Protein AF-X0SXS9-F1 (afdb_monomer)

InterPro domains:
  IPR011054 Rudiment single hybrid motif [SSF51246] (34-107)
  IPR037123 Phosphoribosylglycinamide synthetase, C-domain superfamily [G3DSA:3.90.600.10] (21-109)

Foldseek 3Di:
DDPDDPDDDDDDLKDKDKKWKFAPPPPDFFDPVRLPKWWKPQDDPVQVVQKAADQWDDDPNTIIGVGGRGRGIMGMAIGNDPLRRLVVSVVSVVSMDTPRIDIDDCCNPCVVVVVVVCVVVVVD

Radius of gyration: 18.32 Å; Cα contacts (8 Å, |Δi|>4): 192; chains: 1; bounding box: 49×53×43 Å

Solvent-accessible surface area (backbone atoms only — not comparable to full-atom values): 7312 Å² total; per-residue (Å²): 136,87,90,82,73,88,77,85,73,84,76,71,89,55,27,75,41,73,44,62,37,30,27,66,57,48,95,43,81,53,47,86,88,59,32,60,70,45,61,50,42,67,84,45,85,86,54,44,88,34,47,46,77,62,28,54,47,76,57,96,94,39,40,28,38,61,38,67,47,29,55,34,30,37,32,39,24,70,17,87,38,63,68,50,4,50,53,49,26,53,53,57,56,68,56,42,49,52,81,72,66,40,64,88,77,66,72,68,65,68,39,67,64,50,51,52,50,42,43,75,70,62,80,101

Organism: NCBI:txid412755

Sequence (124 aa):
LAFDSIKRINASPDWLTATRVTIPPYPLAMNDKLSKPTKIYGINEHNLKHIWLRDIYSEDGNYYSAGCDGFLMTVSARGLTARKAIKRTQRTIGNLKIDNLQYRRDVIDGFEDRYEKIKKWGWF

pLDDT: mean 91.21, std 9.15, range [43.19, 98.31]

Mean predicted aligned error: 5.62 Å

Structure (mmCIF, N/CA/C/O backbone):
data_AF-X0SXS9-F1
#
_entry.id   AF-X0SXS9-F1
#
loop_
_atom_site.group_PDB
_atom_site.id
_atom_site.type_symbol
_atom_site.label_atom_id
_atom_site.label_alt_id
_atom_site.label_comp_id
_atom_site.label_asym_id
_atom_site.label_entity_id
_atom_site.label_seq_id
_atom_site.pdbx_PDB_ins_code
_atom_site.Cartn_x
_atom_site.Cartn_y
_atom_site.Cartn_z
_atom_site.occupancy
_atom_site.B_iso_or_equiv
_atom_site.auth_seq_id
_atom_site.auth_comp_id
_atom_site.auth_asym_id
_atom_site.auth_atom_id
_atom_site.pdbx_PDB_model_num
ATOM 1 N N . LEU A 1 1 ? 3.940 -45.915 -5.625 1.00 43.19 1 LEU A N 1
ATOM 2 C CA . LEU A 1 1 ? 3.001 -44.971 -6.278 1.00 43.19 1 LEU A CA 1
ATOM 3 C C . LEU A 1 1 ? 3.601 -43.571 -6.188 1.00 43.19 1 LEU A C 1
ATOM 5 O O . LEU A 1 1 ? 4.224 -43.262 -5.184 1.00 43.19 1 LEU A O 1
ATOM 9 N N . ALA A 1 2 ? 3.543 -42.841 -7.298 1.00 48.72 2 ALA A N 1
ATOM 10 C CA . ALA A 1 2 ? 4.494 -41.826 -7.749 1.00 48.72 2 ALA A CA 1
ATOM 11 C C . ALA A 1 2 ? 4.511 -40.489 -6.974 1.00 48.72 2 ALA A C 1
ATOM 13 O O . ALA A 1 2 ? 3.465 -39.887 -6.760 1.00 48.72 2 ALA A O 1
ATOM 14 N N . PHE A 1 3 ? 5.716 -39.976 -6.695 1.00 57.19 3 PHE A N 1
ATOM 15 C CA . PHE A 1 3 ? 5.995 -38.562 -6.383 1.00 57.19 3 PHE A CA 1
ATOM 16 C C . PHE A 1 3 ? 6.883 -37.925 -7.467 1.00 57.19 3 PHE A C 1
ATOM 18 O O . PHE A 1 3 ? 7.766 -37.130 -7.167 1.00 57.19 3 PHE A O 1
ATOM 25 N N . ASP A 1 4 ? 6.672 -38.288 -8.734 1.00 62.50 4 ASP A N 1
ATOM 26 C CA . ASP A 1 4 ? 7.506 -37.815 -9.844 1.00 62.50 4 ASP A CA 1
ATOM 27 C C . ASP A 1 4 ? 6.677 -37.085 -10.903 1.00 62.50 4 ASP A C 1
ATOM 29 O O . ASP A 1 4 ? 6.440 -37.564 -12.009 1.00 62.50 4 ASP A O 1
ATOM 33 N N . SER A 1 5 ? 6.179 -35.903 -10.544 1.00 66.44 5 SER A N 1
ATOM 34 C CA . SER A 1 5 ? 5.738 -34.952 -11.563 1.00 66.44 5 SER A CA 1
ATOM 35 C C . SER A 1 5 ? 6.373 -33.598 -11.293 1.00 66.44 5 SER A C 1
ATOM 37 O O . SER A 1 5 ? 5.866 -32.775 -10.531 1.00 66.44 5 SER A O 1
ATOM 39 N N . ILE A 1 6 ? 7.525 -33.365 -11.922 1.00 75.44 6 ILE A N 1
ATOM 40 C CA . ILE A 1 6 ? 8.087 -32.021 -12.044 1.00 75.44 6 ILE A CA 1
ATOM 41 C C . ILE A 1 6 ? 7.129 -31.221 -12.927 1.00 75.44 6 ILE A C 1
ATOM 43 O O . ILE A 1 6 ? 7.160 -31.290 -14.157 1.00 75.44 6 ILE A O 1
ATOM 47 N N . LYS A 1 7 ? 6.239 -30.457 -12.292 1.00 79.56 7 LYS A N 1
ATOM 48 C CA . LYS A 1 7 ? 5.334 -29.548 -12.990 1.00 79.56 7 LYS A CA 1
ATOM 49 C C . LYS A 1 7 ? 6.096 -28.271 -13.326 1.00 79.56 7 LYS A C 1
ATOM 51 O O . LYS A 1 7 ? 6.339 -27.434 -12.461 1.00 79.56 7 LYS A O 1
ATOM 56 N N . ARG A 1 8 ? 6.485 -28.116 -14.593 1.00 78.50 8 ARG A N 1
ATOM 57 C CA . ARG A 1 8 ? 7.048 -26.854 -15.088 1.00 78.50 8 ARG A CA 1
ATOM 58 C C . ARG A 1 8 ? 5.937 -25.809 -15.134 1.00 78.50 8 ARG A C 1
ATOM 60 O O . ARG A 1 8 ? 4.924 -26.001 -15.803 1.00 78.50 8 ARG A O 1
ATOM 67 N N . ILE A 1 9 ? 6.124 -24.719 -14.402 1.00 82.12 9 ILE A N 1
ATOM 68 C CA . ILE A 1 9 ? 5.233 -23.561 -14.427 1.00 82.12 9 ILE A CA 1
ATOM 69 C C . ILE A 1 9 ? 5.912 -22.505 -15.293 1.00 82.12 9 ILE A C 1
ATOM 71 O O . ILE A 1 9 ? 7.043 -22.111 -15.014 1.00 82.12 9 ILE A O 1
ATOM 75 N N . ASN A 1 10 ? 5.228 -22.045 -16.339 1.00 81.44 10 ASN A N 1
ATOM 76 C CA . ASN A 1 10 ? 5.698 -20.904 -17.116 1.00 81.44 10 ASN A CA 1
ATOM 77 C C . ASN A 1 10 ? 5.470 -19.637 -16.291 1.00 81.44 10 ASN A C 1
ATOM 79 O O . ASN A 1 10 ? 4.329 -19.217 -16.089 1.00 81.44 10 ASN A O 1
ATOM 83 N N . ALA A 1 11 ? 6.553 -19.048 -15.788 1.00 79.62 11 ALA A N 1
ATOM 84 C CA . ALA A 1 11 ? 6.488 -17.744 -15.150 1.00 79.62 11 ALA A CA 1
ATOM 85 C C . ALA A 1 11 ? 6.114 -16.680 -16.193 1.00 79.62 11 ALA A C 1
ATOM 87 O O . ALA A 1 11 ? 6.574 -16.719 -17.335 1.00 79.62 11 ALA A O 1
ATOM 88 N N 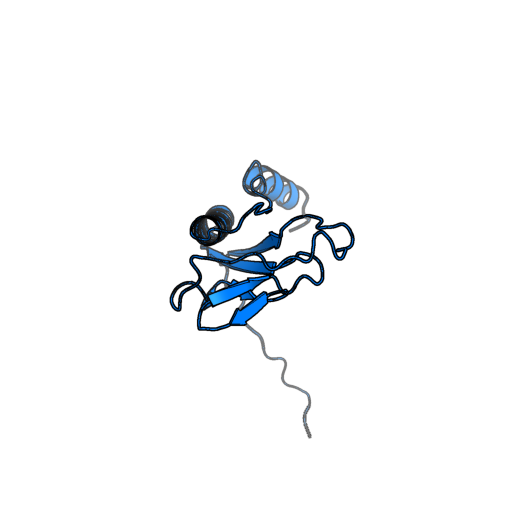. SER A 1 12 ? 5.269 -15.727 -15.801 1.00 85.44 12 SER A N 1
ATOM 89 C CA . SER A 1 12 ? 4.996 -14.564 -16.645 1.00 85.44 12 SER A CA 1
ATOM 90 C C . SER A 1 12 ? 6.246 -13.677 -16.715 1.00 85.44 12 SER A C 1
ATOM 92 O O . SER A 1 12 ? 6.892 -13.494 -15.683 1.00 85.44 12 SER A O 1
ATOM 94 N N . PRO A 1 13 ? 6.563 -13.067 -17.874 1.00 84.88 13 PRO A N 1
ATOM 95 C CA . PRO A 1 13 ? 7.570 -12.006 -17.948 1.00 84.88 13 PRO A CA 1
ATOM 96 C C . PRO A 1 13 ? 7.106 -10.706 -17.263 1.00 84.88 13 PRO A C 1
ATOM 98 O O . PRO A 1 13 ? 7.866 -9.742 -17.173 1.00 84.88 13 PRO A O 1
ATOM 101 N N . ASP A 1 14 ? 5.848 -10.650 -16.815 1.00 93.62 14 ASP A N 1
ATOM 102 C CA . ASP A 1 14 ? 5.307 -9.506 -16.098 1.00 93.62 14 ASP A CA 1
ATOM 103 C C . ASP A 1 14 ? 5.994 -9.291 -14.750 1.00 93.62 14 ASP A C 1
ATOM 105 O O . ASP A 1 14 ? 6.351 -10.214 -14.021 1.00 93.62 14 ASP A O 1
ATOM 109 N N . TRP A 1 15 ? 6.043 -8.028 -14.356 1.00 92.75 15 TRP A N 1
ATOM 110 C CA . TRP A 1 15 ? 6.510 -7.609 -13.052 1.00 92.75 15 TRP A CA 1
ATOM 111 C C . TRP A 1 15 ? 5.386 -7.666 -12.028 1.00 92.75 15 TRP A C 1
ATOM 113 O O . TRP A 1 15 ? 4.269 -7.202 -12.273 1.00 92.75 15 TRP A O 1
ATOM 123 N N . LEU A 1 16 ? 5.713 -8.169 -10.844 1.00 93.94 16 LEU A N 1
ATOM 124 C CA . LEU A 1 16 ? 4.859 -8.153 -9.665 1.00 93.94 16 LEU A CA 1
ATOM 125 C C . LEU A 1 16 ? 5.527 -7.306 -8.587 1.00 93.94 16 LEU A C 1
ATOM 127 O O . LEU A 1 16 ? 6.739 -7.359 -8.395 1.00 93.94 16 LEU A O 1
ATOM 131 N N . THR A 1 17 ? 4.733 -6.514 -7.880 1.00 94.62 17 THR A N 1
ATOM 132 C CA . THR A 1 17 ? 5.204 -5.754 -6.725 1.00 94.62 17 THR A CA 1
ATOM 133 C C . THR A 1 17 ? 4.183 -5.824 -5.607 1.00 94.62 17 THR A C 1
ATOM 135 O O . THR A 1 17 ? 2.980 -5.935 -5.855 1.00 94.62 17 THR A O 1
ATOM 138 N N . ALA A 1 18 ? 4.677 -5.737 -4.380 1.00 96.25 18 ALA A N 1
ATOM 139 C CA . ALA A 1 18 ? 3.894 -5.734 -3.164 1.00 96.25 18 ALA A CA 1
ATOM 140 C C . ALA A 1 18 ? 4.430 -4.631 -2.247 1.00 96.25 18 ALA A C 1
ATOM 142 O O . ALA A 1 18 ? 5.638 -4.493 -2.061 1.00 96.25 18 ALA A O 1
ATOM 143 N N . THR A 1 19 ? 3.541 -3.814 -1.695 1.00 96.88 19 THR A N 1
ATOM 144 C CA . THR A 1 19 ? 3.889 -2.731 -0.772 1.00 96.88 19 THR A CA 1
ATOM 145 C C . THR A 1 19 ? 3.085 -2.895 0.502 1.00 96.88 19 THR A C 1
ATOM 147 O O . THR A 1 19 ? 1.864 -3.045 0.459 1.00 96.88 19 THR A O 1
ATOM 150 N N . ARG A 1 20 ? 3.781 -2.877 1.639 1.00 97.31 20 ARG A N 1
ATOM 151 C CA . ARG A 1 20 ? 3.135 -2.879 2.951 1.00 97.31 20 ARG A CA 1
ATOM 152 C C . ARG A 1 20 ? 2.550 -1.504 3.232 1.00 97.31 20 ARG A C 1
ATOM 154 O O . ARG A 1 20 ? 3.199 -0.489 2.977 1.00 97.31 20 ARG A O 1
ATOM 161 N N . VAL A 1 21 ? 1.341 -1.520 3.764 1.00 98.06 21 VAL A N 1
ATOM 162 C CA . VAL A 1 21 ? 0.603 -0.366 4.259 1.00 98.06 21 VAL A CA 1
ATOM 163 C C . VAL A 1 21 ? 0.523 -0.515 5.768 1.00 98.06 21 VAL A C 1
ATOM 165 O O . VAL A 1 21 ? 0.046 -1.539 6.265 1.00 98.06 21 VAL A O 1
ATOM 168 N N . THR A 1 22 ? 1.030 0.486 6.480 1.00 97.44 22 THR A N 1
ATOM 169 C CA . THR A 1 22 ? 1.142 0.468 7.937 1.00 97.44 22 THR A CA 1
ATOM 170 C C . THR A 1 22 ? 0.589 1.746 8.560 1.00 97.44 22 THR A C 1
ATOM 172 O O . THR A 1 22 ? 0.330 2.726 7.860 1.00 97.44 22 THR A O 1
ATOM 175 N N . ILE A 1 23 ? 0.400 1.728 9.874 1.00 95.81 23 ILE A N 1
ATOM 176 C CA . ILE A 1 23 ? 0.113 2.895 10.714 1.00 95.81 23 ILE A CA 1
ATOM 177 C C . ILE A 1 23 ? 1.088 2.909 11.902 1.00 95.81 23 ILE A C 1
ATOM 179 O O . ILE A 1 23 ? 1.624 1.854 12.261 1.00 95.81 23 ILE A O 1
ATOM 183 N N . PRO A 1 24 ? 1.344 4.075 12.526 1.00 93.69 24 PRO A N 1
ATOM 184 C CA . PRO A 1 24 ? 2.129 4.147 13.749 1.00 93.69 24 PRO A CA 1
ATOM 185 C C . PRO A 1 24 ? 1.612 3.177 14.827 1.00 93.69 24 PRO A C 1
ATOM 187 O O . PRO A 1 24 ? 0.404 2.972 14.926 1.00 93.69 24 PRO A O 1
ATOM 190 N N . PRO A 1 25 ? 2.503 2.609 15.656 1.00 92.94 25 PRO A N 1
ATOM 191 C CA . PRO A 1 25 ? 3.925 2.922 15.769 1.00 92.94 25 PRO A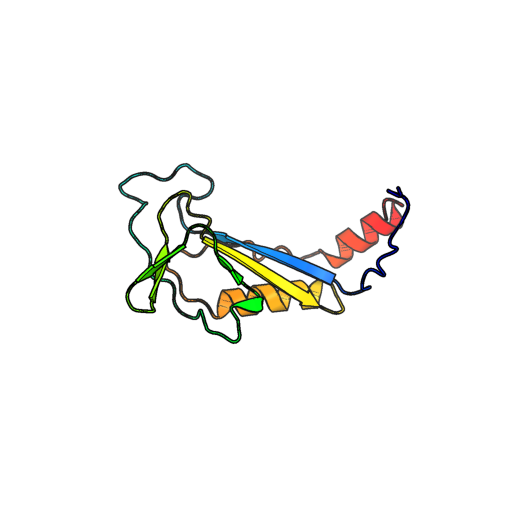 CA 1
ATOM 192 C C . PRO A 1 25 ? 4.834 2.031 14.906 1.00 92.94 25 PRO A C 1
ATOM 194 O O . PRO A 1 25 ? 6.038 2.014 15.157 1.00 92.94 25 PRO A O 1
ATOM 197 N N . TYR A 1 26 ? 4.305 1.307 13.908 1.00 93.38 26 TYR A N 1
ATOM 198 C CA . TYR A 1 26 ? 5.102 0.398 13.076 1.00 93.38 26 TYR A CA 1
ATOM 199 C C . TYR A 1 26 ? 6.414 1.064 12.596 1.00 93.38 26 TYR A C 1
ATOM 201 O O . TYR A 1 26 ? 6.382 2.199 12.107 1.00 93.38 26 TYR A O 1
ATOM 209 N N . PRO A 1 27 ? 7.577 0.386 12.702 1.00 92.75 27 PRO A N 1
ATOM 210 C CA . PRO A 1 27 ? 7.774 -1.022 13.076 1.00 92.75 27 PRO A CA 1
ATOM 211 C C . PRO A 1 27 ? 7.958 -1.275 14.585 1.00 92.75 27 PRO A C 1
ATOM 213 O O . PRO A 1 27 ? 8.415 -2.351 14.965 1.00 92.75 27 PRO A O 1
ATOM 216 N N . LEU A 1 28 ? 7.670 -0.297 15.445 1.00 92.56 28 LEU A N 1
ATOM 217 C CA . LEU A 1 28 ? 7.761 -0.461 16.897 1.00 92.56 28 LEU A CA 1
ATOM 218 C C . LEU A 1 28 ? 6.543 -1.217 17.446 1.00 92.56 28 LEU A C 1
ATOM 220 O O . LEU A 1 28 ? 5.500 -1.301 16.798 1.00 92.56 28 LEU A O 1
ATOM 224 N N . ALA A 1 29 ? 6.680 -1.749 18.662 1.00 88.81 29 ALA A N 1
ATOM 225 C CA . ALA A 1 29 ? 5.612 -2.481 19.334 1.00 88.81 29 ALA A CA 1
ATOM 226 C C . ALA A 1 29 ? 4.381 -1.595 19.591 1.00 88.81 29 ALA A C 1
ATOM 228 O O . ALA A 1 29 ? 4.503 -0.444 20.024 1.00 88.81 29 ALA A O 1
ATOM 229 N N . MET A 1 30 ? 3.196 -2.160 19.353 1.00 89.75 30 MET A N 1
ATOM 230 C CA . MET A 1 30 ? 1.927 -1.528 19.694 1.00 89.75 30 MET A CA 1
ATOM 231 C C . MET A 1 30 ? 1.759 -1.446 21.220 1.00 89.75 30 MET A C 1
ATOM 233 O O . MET A 1 30 ? 2.254 -2.294 21.959 1.00 89.75 30 MET A O 1
ATOM 237 N N . ASN A 1 31 ? 1.055 -0.421 21.695 1.00 88.06 31 ASN A N 1
ATOM 238 C CA . ASN A 1 31 ? 0.640 -0.296 23.092 1.00 88.06 31 ASN A CA 1
ATOM 239 C C . ASN A 1 31 ? -0.831 0.126 23.169 1.00 88.06 31 ASN A C 1
ATOM 241 O O . ASN A 1 31 ? -1.377 0.618 22.183 1.00 88.06 31 ASN A O 1
ATOM 245 N N . ASP A 1 32 ? -1.438 0.017 24.350 1.00 85.62 32 ASP A N 1
ATOM 246 C CA . ASP A 1 32 ? -2.868 0.286 24.570 1.00 85.62 32 ASP A CA 1
ATOM 247 C C . ASP A 1 32 ? -3.323 1.697 24.161 1.00 85.62 32 ASP A C 1
ATOM 249 O O . ASP A 1 32 ? -4.487 1.924 23.837 1.00 85.62 32 ASP A O 1
ATOM 253 N N . LYS A 1 33 ? -2.415 2.684 24.163 1.00 83.25 33 LYS A N 1
ATOM 254 C CA . LYS A 1 33 ? -2.745 4.053 23.736 1.00 83.25 33 LYS A CA 1
ATOM 255 C C . LYS 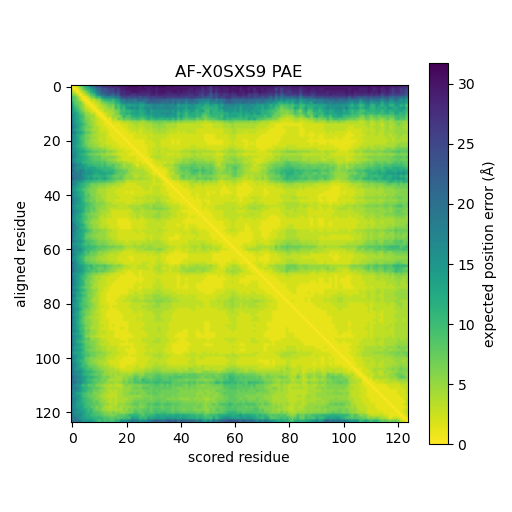A 1 33 ? -2.829 4.175 22.215 1.00 83.25 33 LYS A C 1
ATOM 257 O O . LYS A 1 33 ? -3.548 5.048 21.727 1.00 83.25 33 LYS A O 1
ATOM 262 N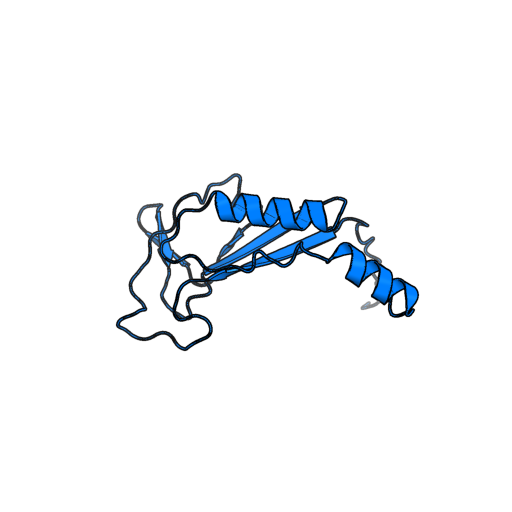 N . LEU A 1 34 ? -2.076 3.344 21.496 1.00 82.12 34 LEU A N 1
ATOM 263 C CA . LEU A 1 34 ? -1.914 3.371 20.042 1.00 82.12 34 LEU A CA 1
ATOM 264 C C . LEU A 1 34 ? -2.716 2.278 19.325 1.00 82.12 34 LEU A C 1
ATOM 266 O O . LEU A 1 34 ? -3.000 2.435 18.144 1.00 82.12 34 LEU A O 1
ATOM 270 N N . SER A 1 35 ? -3.159 1.233 20.028 1.00 85.75 35 SER A N 1
ATOM 271 C CA . SER A 1 35 ? -3.995 0.143 19.497 1.00 85.75 35 SER A CA 1
ATOM 272 C C . SER A 1 35 ? -5.459 0.538 19.254 1.00 85.75 35 SER A C 1
ATOM 274 O O . SER A 1 35 ? -6.322 -0.323 19.083 1.00 85.75 35 SER A O 1
ATOM 276 N N . LYS A 1 36 ? -5.771 1.840 19.227 1.00 90.1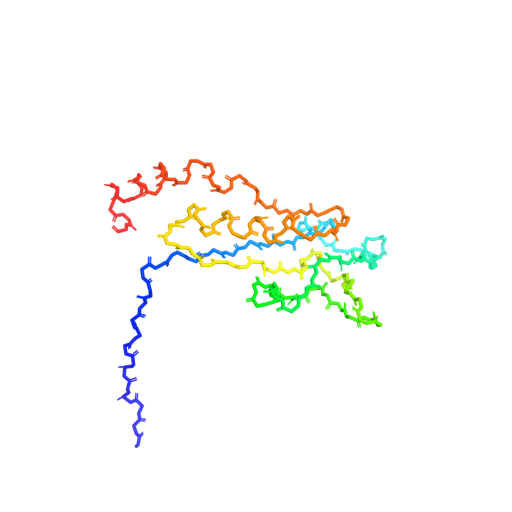9 36 LYS A N 1
ATOM 277 C CA . LYS A 1 36 ? -7.132 2.323 18.979 1.00 90.19 36 LYS A CA 1
ATOM 278 C C . LYS A 1 36 ? -7.566 1.973 17.550 1.00 90.19 36 LYS A C 1
ATOM 280 O O . LYS A 1 36 ? -6.825 2.283 16.612 1.00 90.19 36 LYS A O 1
ATOM 285 N N . PRO A 1 37 ? -8.771 1.405 17.360 1.00 93.94 37 PRO A N 1
ATOM 286 C CA . PRO A 1 37 ? -9.282 1.097 16.033 1.00 93.94 37 PRO A CA 1
ATOM 287 C C . PRO A 1 37 ? -9.283 2.326 15.120 1.00 93.94 37 PRO A C 1
ATOM 289 O O . PRO A 1 37 ? -9.924 3.338 15.399 1.00 93.94 37 PRO A O 1
ATOM 292 N N . THR A 1 38 ? -8.561 2.225 14.010 1.00 95.12 38 THR A N 1
ATOM 293 C CA . THR A 1 38 ? -8.522 3.224 12.944 1.00 95.12 38 THR A CA 1
ATOM 294 C C . THR A 1 38 ? -9.391 2.736 11.801 1.00 95.12 38 THR A C 1
ATOM 296 O O . THR A 1 38 ? -9.176 1.640 11.279 1.00 95.12 38 THR A O 1
ATOM 299 N N . LYS A 1 39 ? -10.379 3.539 11.404 1.00 97.50 39 LYS A N 1
ATOM 300 C CA . LYS A 1 39 ? -11.288 3.194 10.309 1.00 97.50 39 LYS A CA 1
ATOM 301 C C . LYS A 1 39 ? -10.568 3.265 8.963 1.00 97.50 39 LYS A C 1
ATOM 303 O O . LYS A 1 39 ? -9.802 4.190 8.701 1.00 97.50 39 LYS A O 1
ATOM 308 N N . ILE A 1 40 ? -10.841 2.290 8.102 1.00 97.88 40 ILE A N 1
ATOM 309 C CA . ILE A 1 40 ? -10.221 2.143 6.787 1.00 97.88 40 ILE A CA 1
ATOM 310 C C . ILE A 1 40 ? -11.293 2.342 5.720 1.00 97.88 40 ILE A C 1
ATOM 312 O O . ILE A 1 40 ? -12.218 1.541 5.588 1.00 97.88 40 ILE A O 1
ATOM 316 N N . TYR A 1 41 ? -11.156 3.403 4.928 1.00 97.94 41 TYR A N 1
ATOM 317 C CA . TYR A 1 41 ? -12.066 3.693 3.821 1.00 97.94 41 TYR A CA 1
ATOM 318 C C . TYR A 1 41 ? -11.452 3.324 2.472 1.00 97.94 41 TYR A C 1
ATOM 320 O O . TYR A 1 41 ? -10.235 3.355 2.291 1.00 97.94 41 TYR A O 1
ATOM 328 N N . GLY A 1 42 ? -12.317 3.063 1.489 1.00 96.06 42 GLY A N 1
ATOM 329 C CA . GLY A 1 42 ? -11.927 2.873 0.089 1.00 96.06 42 GLY A CA 1
ATOM 330 C C . GLY A 1 42 ? -11.702 1.418 -0.323 1.00 96.06 42 GLY A C 1
ATOM 331 O O . GLY A 1 42 ? -11.500 1.167 -1.509 1.00 96.06 42 GLY A O 1
ATOM 332 N N . ILE A 1 43 ? -11.784 0.457 0.602 1.00 95.94 43 ILE A N 1
ATOM 333 C CA . ILE A 1 43 ? -11.841 -0.971 0.256 1.00 95.94 43 ILE A CA 1
ATOM 334 C C . ILE A 1 43 ? -13.190 -1.263 -0.411 1.00 95.94 43 ILE A C 1
ATOM 336 O O . ILE A 1 43 ? -14.238 -0.877 0.100 1.00 95.94 43 ILE A O 1
ATOM 340 N N . ASN A 1 44 ? -13.159 -1.929 -1.563 1.00 94.19 44 ASN A N 1
ATOM 341 C CA . ASN A 1 44 ? -14.337 -2.371 -2.304 1.00 94.19 44 ASN A CA 1
ATOM 342 C C . ASN A 1 44 ? -14.031 -3.655 -3.087 1.00 94.19 44 ASN A C 1
ATOM 344 O O . ASN A 1 44 ? -12.876 -4.047 -3.248 1.00 94.19 44 ASN A O 1
ATOM 348 N N . GLU A 1 45 ? -15.063 -4.300 -3.622 1.00 92.50 45 GLU A N 1
ATOM 349 C CA . GLU A 1 45 ? -14.934 -5.558 -4.370 1.00 92.50 45 GLU A CA 1
ATOM 350 C C . GLU A 1 45 ? -13.940 -5.493 -5.545 1.00 92.50 45 GLU A C 1
ATOM 352 O O . GLU A 1 45 ? -13.244 -6.468 -5.839 1.00 92.50 45 GLU A O 1
ATOM 357 N N . HIS A 1 46 ? -13.802 -4.337 -6.200 1.00 93.12 46 HIS A N 1
ATOM 358 C CA . HIS A 1 46 ? -12.934 -4.196 -7.366 1.00 93.12 46 HIS A CA 1
ATOM 359 C C . HIS A 1 46 ? -11.451 -4.123 -6.998 1.00 93.12 46 HIS A C 1
ATOM 361 O O . HIS A 1 46 ? -10.612 -4.579 -7.784 1.00 93.12 46 HIS A O 1
ATOM 367 N N . ASN A 1 47 ? -11.110 -3.549 -5.838 1.00 95.31 47 ASN A N 1
ATOM 368 C CA . ASN A 1 47 ? -9.724 -3.437 -5.381 1.00 95.31 47 ASN A CA 1
ATOM 369 C C . ASN A 1 47 ? -9.308 -4.524 -4.385 1.00 95.31 47 ASN A C 1
ATOM 371 O O . ASN A 1 47 ? -8.110 -4.757 -4.250 1.00 95.31 47 ASN A O 1
ATOM 375 N N . LEU A 1 48 ? -10.251 -5.243 -3.769 1.00 94.19 48 LEU A N 1
ATOM 376 C CA . LEU A 1 48 ? -9.955 -6.268 -2.767 1.00 94.19 48 LEU A CA 1
ATOM 377 C C . LEU A 1 48 ? -9.043 -7.381 -3.307 1.00 94.19 48 LEU A C 1
ATOM 379 O O . LEU A 1 48 ? -8.135 -7.823 -2.617 1.00 94.19 48 LEU A O 1
ATOM 383 N N . LYS A 1 49 ? -9.171 -7.745 -4.590 1.00 95.19 49 LYS A N 1
ATOM 384 C CA . LYS A 1 49 ? -8.265 -8.696 -5.275 1.00 95.19 49 LYS A CA 1
ATOM 385 C C . LYS A 1 49 ? -6.790 -8.259 -5.333 1.00 95.19 49 LYS A C 1
ATOM 387 O O . LYS A 1 49 ? -5.931 -9.037 -5.739 1.00 95.19 49 LYS A O 1
ATOM 392 N N . HIS A 1 50 ? -6.504 -7.003 -5.004 1.00 97.19 50 HIS A N 1
ATOM 393 C CA . HIS A 1 50 ? -5.166 -6.419 -4.947 1.00 97.19 50 HIS A CA 1
ATOM 394 C C . HIS A 1 50 ? -4.698 -6.161 -3.510 1.00 97.19 50 HIS A C 1
ATOM 396 O O . HIS A 1 50 ? -3.577 -5.689 -3.322 1.00 97.19 50 HIS A O 1
ATOM 402 N N . ILE A 1 51 ? -5.528 -6.448 -2.505 1.00 97.81 51 ILE A N 1
ATOM 403 C CA . ILE A 1 51 ? -5.282 -6.118 -1.104 1.00 97.81 51 ILE A CA 1
ATOM 404 C C . ILE A 1 51 ? -5.289 -7.406 -0.283 1.00 97.81 51 ILE A C 1
ATOM 406 O O . ILE A 1 51 ? -6.300 -8.089 -0.169 1.00 97.81 51 ILE A O 1
ATOM 410 N N . TRP A 1 52 ? -4.155 -7.710 0.334 1.00 97.56 52 TRP A N 1
ATOM 411 C CA . TRP A 1 52 ? -4.040 -8.760 1.335 1.00 97.56 52 TRP A CA 1
ATOM 412 C C . TRP A 1 52 ? -4.191 -8.147 2.728 1.00 97.56 52 TRP A C 1
ATOM 414 O O . TRP A 1 52 ? -3.258 -7.507 3.220 1.00 97.56 52 TRP A O 1
ATOM 424 N N . LEU A 1 53 ? -5.366 -8.305 3.339 1.00 96.88 53 LEU A N 1
ATOM 425 C CA . LEU A 1 53 ? -5.657 -7.825 4.696 1.00 96.88 53 LEU A CA 1
ATOM 426 C C . LEU A 1 53 ? -4.879 -8.651 5.738 1.00 96.88 53 LEU A C 1
ATOM 428 O O . LEU A 1 53 ? -4.660 -9.846 5.538 1.00 96.88 53 LEU A O 1
ATOM 432 N N . ARG A 1 54 ? -4.443 -8.022 6.836 1.00 95.38 54 ARG A N 1
ATOM 433 C CA . ARG A 1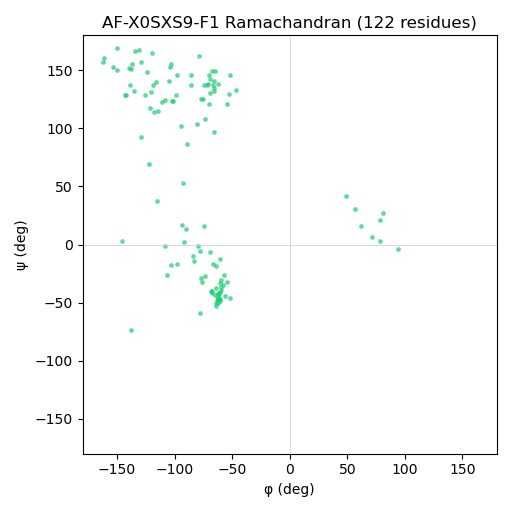 54 ? -3.715 -8.691 7.928 1.00 95.38 54 ARG A CA 1
ATOM 434 C C . ARG A 1 54 ? -4.182 -8.234 9.310 1.00 95.38 54 ARG A C 1
ATOM 436 O O . ARG A 1 54 ? -4.858 -8.993 9.987 1.00 95.38 54 ARG A O 1
ATOM 443 N N . ASP A 1 55 ? -3.825 -7.021 9.726 1.00 94.88 55 ASP A N 1
ATOM 444 C CA . ASP A 1 55 ? -4.157 -6.468 11.052 1.00 94.88 55 ASP A CA 1
ATOM 445 C C . ASP A 1 55 ? -5.467 -5.666 10.987 1.00 94.88 55 ASP A C 1
ATOM 447 O O . ASP A 1 55 ? -5.510 -4.469 11.276 1.00 94.88 55 ASP A O 1
ATOM 451 N N . ILE A 1 56 ? -6.522 -6.305 10.470 1.00 96.56 56 ILE A N 1
ATOM 452 C CA . ILE A 1 56 ? -7.803 -5.671 10.141 1.00 96.56 56 ILE A CA 1
ATOM 453 C C . ILE A 1 56 ? -8.954 -6.581 10.562 1.00 96.56 56 ILE A C 1
ATOM 455 O O . ILE A 1 56 ? -8.928 -7.778 10.284 1.00 96.56 56 ILE A O 1
ATOM 459 N N . TYR A 1 57 ? -9.991 -5.994 11.153 1.00 96.25 57 TYR A N 1
ATOM 460 C CA . TYR A 1 57 ? -11.287 -6.635 11.367 1.00 96.25 57 TYR A CA 1
ATOM 461 C C . TYR A 1 57 ? -12.398 -5.861 10.647 1.00 96.25 57 TYR A C 1
ATOM 463 O O . TYR A 1 57 ? -12.202 -4.722 10.210 1.00 96.25 57 TYR A O 1
ATOM 471 N N . SER A 1 58 ? -13.562 -6.495 10.500 1.00 95.44 58 SER A N 1
ATOM 472 C CA . SER A 1 58 ? -14.754 -5.876 9.923 1.00 95.44 58 SER A CA 1
ATOM 473 C C . SER A 1 58 ? -15.906 -5.850 10.920 1.00 95.44 58 SER A C 1
ATOM 475 O O . SER A 1 58 ? -16.177 -6.866 11.555 1.00 95.44 58 SER A O 1
ATOM 477 N N . GLU A 1 59 ? -16.615 -4.729 10.993 1.00 96.19 59 GLU A N 1
ATOM 478 C CA . GLU A 1 59 ? -17.798 -4.533 11.837 1.00 96.19 59 GLU A CA 1
ATOM 479 C C . GLU A 1 59 ? -18.801 -3.650 11.080 1.00 96.19 59 GLU A C 1
ATOM 481 O O . GLU A 1 59 ? -18.422 -2.624 10.507 1.00 96.19 59 GLU A O 1
ATOM 486 N N . ASP A 1 60 ? -20.059 -4.089 10.987 1.00 94.75 60 ASP A N 1
ATOM 487 C CA . ASP A 1 60 ? -21.139 -3.412 10.248 1.00 94.75 60 ASP A CA 1
ATOM 488 C C . ASP A 1 60 ? -20.764 -3.004 8.810 1.00 94.75 60 ASP A C 1
ATOM 490 O O . ASP A 1 60 ? -21.027 -1.889 8.356 1.00 94.75 60 ASP A O 1
ATOM 494 N N . GLY A 1 61 ? -20.067 -3.891 8.093 1.00 91.50 61 GLY A N 1
ATOM 495 C CA . GLY A 1 61 ? -19.609 -3.645 6.719 1.00 91.50 61 GLY A CA 1
ATOM 496 C C . GLY A 1 61 ? -18.469 -2.625 6.589 1.00 91.50 61 GLY A C 1
ATOM 497 O O . GLY A 1 61 ? -18.082 -2.277 5.474 1.00 91.50 61 GLY A O 1
ATOM 498 N N . ASN A 1 62 ? -17.909 -2.152 7.702 1.00 95.12 62 ASN A N 1
ATOM 499 C CA . ASN A 1 62 ? -16.759 -1.257 7.736 1.00 95.12 62 ASN A CA 1
ATOM 500 C C . ASN A 1 62 ? -15.494 -2.021 8.135 1.00 95.12 62 ASN A C 1
ATOM 502 O O . ASN A 1 62 ? -15.568 -3.006 8.863 1.00 95.12 62 ASN A O 1
ATOM 506 N N . TYR A 1 63 ? -14.332 -1.540 7.690 1.00 97.25 63 TYR A N 1
ATOM 507 C CA . TYR A 1 63 ? -13.028 -2.102 8.046 1.00 97.25 63 TYR A CA 1
ATOM 508 C C . TYR A 1 63 ? -12.306 -1.216 9.058 1.00 97.25 63 TYR A C 1
ATOM 510 O O . TYR A 1 63 ? -12.318 0.013 8.935 1.00 97.25 63 TYR A O 1
ATOM 518 N N . TYR A 1 64 ? -11.629 -1.847 10.012 1.00 97.38 64 TYR A N 1
ATOM 519 C CA . TYR A 1 64 ? -10.890 -1.185 11.084 1.00 97.38 64 TYR A CA 1
ATOM 520 C C . TYR A 1 64 ? -9.564 -1.897 11.351 1.00 97.38 64 TYR A C 1
ATOM 522 O O . TYR A 1 64 ? -9.457 -3.104 11.146 1.00 97.38 64 TYR A O 1
ATOM 530 N N . SER A 1 65 ? -8.551 -1.172 11.827 1.00 96.31 65 SER A N 1
ATOM 531 C CA . SER A 1 65 ? -7.314 -1.789 12.322 1.00 96.31 65 SER A CA 1
ATOM 532 C C . SER A 1 65 ? -7.574 -2.616 13.585 1.00 96.31 65 SER A C 1
ATOM 534 O O . SER A 1 65 ? -8.206 -2.110 14.511 1.00 96.31 65 SER A O 1
ATOM 536 N N . ALA A 1 66 ? -7.031 -3.831 13.665 1.00 94.44 66 ALA A N 1
ATOM 537 C CA . ALA A 1 66 ? -7.187 -4.697 14.839 1.00 94.44 66 ALA A CA 1
ATOM 538 C C . ALA A 1 66 ? -6.196 -4.386 15.978 1.00 94.44 66 ALA A C 1
ATOM 540 O O . ALA A 1 66 ? -6.431 -4.788 17.114 1.00 94.44 66 ALA A O 1
ATOM 541 N N . GLY A 1 67 ? -5.138 -3.613 15.706 1.00 91.56 67 GLY A N 1
ATOM 542 C CA . GLY A 1 67 ? -4.250 -3.077 16.739 1.00 91.56 67 GLY A CA 1
ATOM 543 C C . GLY A 1 67 ? -3.189 -4.066 17.229 1.00 91.56 67 GLY A C 1
ATOM 544 O O . GLY A 1 67 ? -2.747 -3.951 18.368 1.00 91.56 67 GLY A O 1
ATOM 545 N N . CYS A 1 68 ? -2.770 -5.026 16.399 1.00 90.50 68 CYS A N 1
ATOM 546 C CA . CYS A 1 68 ? -1.716 -5.981 16.741 1.00 90.50 68 CYS A CA 1
ATOM 547 C C . CYS A 1 68 ? -0.313 -5.365 16.619 1.00 90.50 68 CYS A C 1
ATOM 549 O O . CYS A 1 68 ? 0.436 -5.313 17.593 1.00 90.50 68 CYS A O 1
ATOM 551 N N . ASP A 1 69 ? 0.055 -4.882 15.431 1.00 91.94 69 ASP A N 1
ATOM 552 C CA . ASP A 1 69 ? 1.401 -4.347 15.158 1.00 91.94 69 ASP A CA 1
ATOM 553 C C . ASP A 1 69 ? 1.414 -3.175 14.162 1.00 91.94 69 ASP A C 1
ATOM 555 O O . ASP A 1 69 ? 2.478 -2.659 13.813 1.00 91.94 69 ASP A O 1
ATOM 559 N N . GLY A 1 70 ? 0.240 -2.731 13.701 1.00 94.06 70 GLY A N 1
ATOM 560 C CA . GLY A 1 70 ? 0.115 -1.613 12.773 1.00 94.06 70 GLY A CA 1
ATOM 561 C C . GLY A 1 70 ? 0.421 -1.981 11.321 1.00 94.06 70 GLY A C 1
ATOM 562 O O . GLY A 1 70 ? 0.358 -1.105 10.461 1.00 94.06 70 GLY A O 1
ATOM 563 N N . PHE A 1 71 ? 0.709 -3.248 10.995 1.00 96.44 71 PHE A N 1
ATOM 564 C CA . PHE A 1 71 ? 0.817 -3.720 9.614 1.00 96.44 71 PHE A CA 1
ATOM 565 C C . PHE A 1 71 ? -0.545 -4.194 9.095 1.00 96.44 71 PHE A C 1
ATOM 567 O O . PHE A 1 71 ? -0.888 -5.379 9.110 1.00 96.44 71 PHE A O 1
ATOM 574 N N . LEU A 1 72 ? -1.292 -3.219 8.574 1.00 97.44 72 LEU A N 1
ATOM 575 C CA . LEU A 1 72 ? -2.683 -3.358 8.154 1.00 97.44 72 LEU A CA 1
ATOM 576 C C . LEU A 1 72 ? -2.864 -4.327 6.985 1.00 97.44 72 LEU A C 1
ATOM 578 O O . LEU A 1 72 ? -3.695 -5.233 7.042 1.00 97.44 72 LEU A O 1
ATOM 582 N N . MET A 1 73 ? -2.119 -4.120 5.899 1.00 98.06 73 MET A N 1
ATOM 583 C CA . MET A 1 73 ? -2.333 -4.858 4.654 1.00 98.06 73 MET A CA 1
ATOM 584 C C . MET A 1 73 ? -1.122 -4.798 3.725 1.00 98.06 73 MET A C 1
ATOM 586 O O . MET A 1 73 ? -0.292 -3.891 3.796 1.00 98.06 73 MET A O 1
ATOM 590 N N . THR A 1 74 ? -1.057 -5.738 2.787 1.00 98.31 74 THR A N 1
ATOM 591 C CA . THR A 1 74 ? -0.143 -5.674 1.642 1.00 98.31 74 THR A CA 1
ATOM 592 C C . THR A 1 74 ? -0.930 -5.403 0.374 1.00 98.31 74 THR A C 1
ATOM 594 O O . THR A 1 74 ? -1.825 -6.166 0.024 1.00 98.31 74 THR A O 1
ATOM 597 N N . VAL A 1 75 ? -0.572 -4.346 -0.349 1.00 98.19 75 VAL A N 1
ATOM 598 C CA . VAL A 1 75 ? -1.168 -4.040 -1.652 1.00 98.19 75 VAL A CA 1
ATOM 599 C C . VAL A 1 75 ? -0.246 -4.538 -2.751 1.00 98.19 75 VAL A C 1
ATOM 601 O O . VAL A 1 75 ? 0.946 -4.227 -2.755 1.00 98.19 75 VAL A O 1
ATOM 604 N N . SER A 1 76 ? -0.791 -5.309 -3.686 1.00 97.56 76 SER A N 1
ATOM 605 C CA . SER A 1 76 ? -0.037 -5.922 -4.773 1.00 97.56 76 SER A CA 1
ATOM 606 C C . SER A 1 76 ? -0.589 -5.554 -6.144 1.00 97.56 76 SER A C 1
ATOM 608 O O . SER A 1 76 ? -1.787 -5.340 -6.332 1.00 97.56 76 SER A O 1
ATOM 610 N N . ALA A 1 77 ? 0.298 -5.484 -7.133 1.00 96.38 77 ALA A N 1
ATOM 611 C CA . ALA A 1 77 ? -0.095 -5.268 -8.513 1.00 96.38 77 ALA A CA 1
ATOM 612 C C . ALA A 1 77 ? 0.876 -5.927 -9.490 1.00 96.38 77 ALA A C 1
ATOM 614 O O . ALA A 1 77 ? 2.080 -6.026 -9.252 1.00 96.38 77 ALA A O 1
ATOM 615 N N . ARG A 1 78 ? 0.320 -6.312 -10.640 1.00 95.56 78 ARG A N 1
ATOM 616 C CA . ARG A 1 78 ? 1.055 -6.775 -11.817 1.00 95.56 78 ARG A CA 1
ATOM 617 C C . ARG A 1 78 ? 1.228 -5.635 -12.819 1.00 95.56 78 ARG A C 1
ATOM 619 O O . ARG A 1 78 ? 0.313 -4.822 -12.992 1.00 95.56 78 ARG A O 1
ATOM 626 N N . GLY A 1 79 ? 2.340 -5.598 -13.543 1.00 95.06 79 GLY A N 1
ATOM 627 C CA . GLY A 1 79 ? 2.583 -4.657 -14.635 1.00 95.06 79 GLY A CA 1
ATOM 628 C C . GLY A 1 79 ? 3.568 -5.190 -15.669 1.00 95.06 79 GLY A C 1
ATOM 629 O O . GLY A 1 79 ? 4.453 -5.960 -15.339 1.00 95.06 79 GLY A O 1
ATOM 630 N N . LEU A 1 80 ? 3.447 -4.727 -16.916 1.00 94.31 80 LEU A N 1
ATOM 631 C CA . LEU A 1 80 ? 4.384 -5.085 -17.997 1.00 94.31 80 LEU A CA 1
ATOM 632 C C . LEU A 1 80 ? 5.816 -4.575 -17.741 1.00 94.31 80 LEU A C 1
ATOM 634 O O . LEU A 1 80 ? 6.763 -5.026 -18.365 1.00 94.31 80 LEU A O 1
ATOM 638 N N . THR A 1 81 ? 5.966 -3.593 -16.850 1.00 91.88 81 THR A N 1
ATOM 639 C CA . THR A 1 81 ? 7.256 -3.066 -16.394 1.00 91.88 81 THR A CA 1
ATOM 640 C C . THR A 1 81 ? 7.204 -2.863 -14.884 1.00 91.88 81 THR A C 1
ATOM 642 O O . THR A 1 81 ? 6.119 -2.628 -14.333 1.00 91.88 81 THR A O 1
ATOM 645 N N . ALA A 1 82 ? 8.361 -2.873 -14.216 1.00 90.50 82 ALA A N 1
ATOM 646 C CA . ALA A 1 82 ? 8.465 -2.584 -12.784 1.00 90.50 82 ALA A CA 1
ATOM 647 C C . ALA A 1 82 ? 7.779 -1.257 -12.418 1.00 90.50 82 ALA A C 1
ATOM 649 O O . ALA A 1 82 ? 6.938 -1.202 -11.521 1.00 90.50 82 ALA A O 1
ATOM 650 N N . ARG A 1 83 ? 8.042 -0.202 -13.203 1.00 92.06 83 ARG A N 1
ATOM 651 C CA . ARG A 1 83 ? 7.422 1.120 -13.050 1.00 92.06 83 ARG A CA 1
ATOM 652 C C . ARG A 1 83 ? 5.892 1.058 -13.097 1.00 92.06 83 ARG A C 1
ATOM 654 O O . ARG A 1 83 ? 5.223 1.691 -12.280 1.00 92.06 83 ARG A O 1
ATOM 661 N N . LYS A 1 84 ? 5.317 0.294 -14.036 1.00 94.75 84 LYS A N 1
ATOM 662 C CA . LYS A 1 84 ? 3.858 0.111 -14.149 1.00 94.75 84 LYS A CA 1
ATOM 663 C C . LYS A 1 84 ? 3.293 -0.670 -12.962 1.00 94.75 84 LYS A C 1
ATOM 665 O O . LYS A 1 84 ? 2.221 -0.307 -12.482 1.00 94.75 84 LYS A O 1
ATOM 670 N N . ALA A 1 85 ? 3.987 -1.707 -12.491 1.00 95.12 85 ALA A N 1
ATOM 671 C CA . ALA A 1 85 ? 3.575 -2.465 -11.312 1.00 95.12 85 ALA A CA 1
ATOM 672 C C . ALA A 1 85 ? 3.552 -1.558 -10.065 1.00 95.12 85 ALA A C 1
ATOM 674 O O . ALA A 1 85 ? 2.518 -1.451 -9.409 1.00 95.12 85 ALA A O 1
ATOM 675 N N . ILE A 1 86 ? 4.633 -0.807 -9.812 1.00 94.50 86 ILE A N 1
ATOM 676 C CA . ILE A 1 86 ? 4.759 0.102 -8.655 1.00 94.50 86 ILE A CA 1
ATOM 677 C C . ILE A 1 86 ? 3.680 1.188 -8.679 1.00 94.50 86 ILE A C 1
ATOM 679 O O . ILE A 1 86 ? 2.965 1.363 -7.692 1.00 94.50 86 ILE A O 1
ATOM 683 N N . LYS A 1 87 ? 3.482 1.866 -9.821 1.00 94.81 87 LYS A N 1
ATOM 684 C CA . LYS A 1 87 ? 2.435 2.895 -9.954 1.00 94.81 87 LYS A CA 1
ATOM 685 C C . LYS A 1 87 ? 1.029 2.344 -9.697 1.00 94.81 87 LYS A C 1
ATOM 687 O O . LYS A 1 87 ? 0.198 3.045 -9.128 1.00 94.81 87 LYS A O 1
ATOM 692 N N . ARG A 1 88 ? 0.736 1.101 -10.101 1.00 96.19 88 ARG A N 1
ATOM 693 C CA . ARG A 1 88 ? -0.575 0.468 -9.859 1.00 96.19 88 ARG A CA 1
ATOM 694 C C . ARG A 1 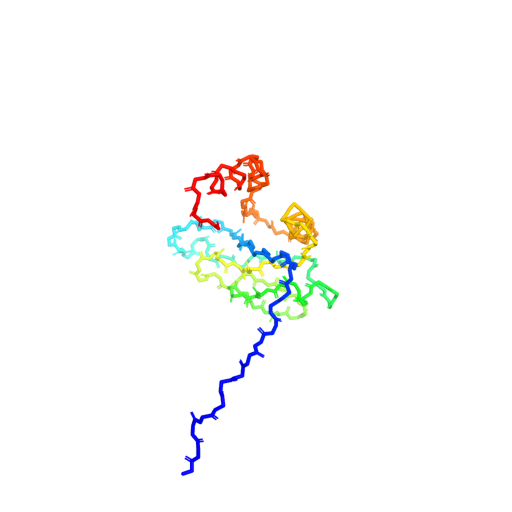88 ? -0.802 0.169 -8.378 1.00 96.19 88 ARG A C 1
ATOM 696 O O . ARG A 1 88 ? -1.909 0.407 -7.893 1.00 96.19 88 ARG A O 1
ATOM 703 N N . THR A 1 89 ? 0.228 -0.282 -7.668 1.00 96.69 89 THR A N 1
ATOM 704 C CA . THR A 1 89 ? 0.176 -0.460 -6.212 1.00 96.69 89 THR A CA 1
ATOM 705 C C . THR A 1 89 ? -0.027 0.875 -5.504 1.00 96.69 89 THR A C 1
ATOM 707 O O . THR A 1 89 ? -0.983 1.017 -4.749 1.00 96.69 89 THR A O 1
ATOM 710 N N . GLN A 1 90 ? 0.781 1.892 -5.822 1.00 95.81 90 GLN A N 1
ATOM 711 C CA . GLN A 1 90 ? 0.655 3.231 -5.231 1.00 95.81 90 GLN A CA 1
ATOM 712 C C . GLN A 1 90 ? -0.708 3.875 -5.508 1.00 95.81 90 GLN A C 1
ATOM 714 O O . GLN A 1 90 ? -1.288 4.470 -4.609 1.00 95.81 90 GLN A O 1
ATOM 719 N N . ARG A 1 91 ? -1.266 3.710 -6.714 1.00 95.88 91 ARG A N 1
ATOM 720 C CA . ARG A 1 91 ? -2.629 4.165 -7.037 1.00 95.88 91 ARG A CA 1
ATOM 721 C C . ARG A 1 91 ? -3.683 3.471 -6.176 1.00 95.88 91 ARG A C 1
ATOM 723 O O . ARG A 1 91 ? -4.614 4.118 -5.721 1.00 95.88 91 ARG A O 1
ATOM 730 N N . THR A 1 92 ? -3.549 2.163 -5.969 1.00 97.25 92 THR A N 1
ATOM 731 C CA . THR A 1 92 ? -4.491 1.400 -5.137 1.00 97.25 92 THR A CA 1
ATOM 732 C C . THR A 1 92 ? -4.423 1.867 -3.685 1.00 97.25 92 THR A C 1
ATOM 734 O O . THR A 1 92 ? -5.466 2.117 -3.096 1.00 97.25 92 THR A O 1
ATOM 737 N N . ILE A 1 93 ? -3.214 2.082 -3.153 1.00 97.75 93 ILE A N 1
ATOM 738 C CA . ILE A 1 93 ? -3.004 2.661 -1.818 1.00 97.75 93 ILE A CA 1
ATOM 739 C C . ILE A 1 93 ? -3.576 4.084 -1.737 1.00 97.75 93 ILE A C 1
ATOM 741 O O . ILE A 1 93 ? -4.252 4.410 -0.772 1.00 97.75 93 ILE A O 1
ATOM 745 N N . GLY A 1 94 ? -3.359 4.921 -2.757 1.00 96.50 94 GLY A N 1
ATOM 746 C CA . GLY A 1 94 ? -3.848 6.304 -2.803 1.00 96.50 94 GLY A CA 1
ATOM 747 C C . GLY A 1 94 ? -5.371 6.446 -2.886 1.00 96.50 94 GLY A C 1
ATOM 748 O O . GLY A 1 94 ? -5.894 7.518 -2.600 1.00 96.50 94 GLY A O 1
ATOM 749 N N . ASN A 1 95 ? -6.084 5.375 -3.242 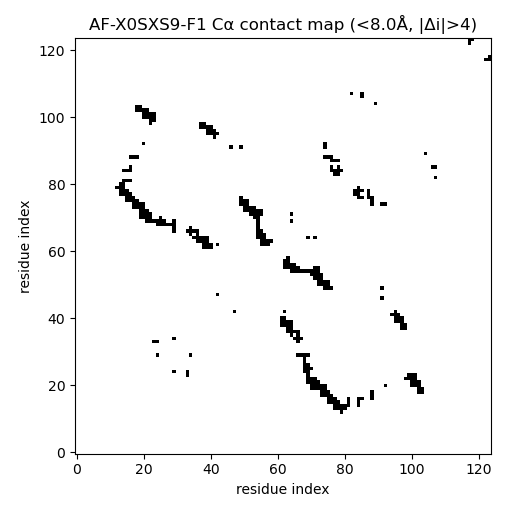1.00 96.62 95 ASN A N 1
ATOM 750 C CA . ASN A 1 95 ? -7.546 5.327 -3.193 1.00 96.62 95 ASN A CA 1
ATOM 751 C C . ASN A 1 95 ? -8.085 4.964 -1.796 1.00 96.62 95 ASN A C 1
ATOM 753 O O . ASN A 1 95 ? -9.294 5.048 -1.575 1.00 96.62 95 ASN A O 1
ATOM 757 N N . LEU A 1 96 ? -7.220 4.544 -0.869 1.00 97.75 96 LEU A N 1
ATOM 758 C CA . LEU A 1 96 ? -7.583 4.283 0.521 1.00 97.75 96 LEU A CA 1
ATOM 759 C C . LEU A 1 96 ? -7.502 5.581 1.329 1.00 97.75 96 LEU A C 1
ATOM 761 O O . LEU A 1 96 ? -6.625 6.413 1.097 1.00 97.75 96 LEU A O 1
ATOM 765 N N . LYS A 1 97 ? -8.386 5.737 2.319 1.00 97.69 97 LYS A N 1
ATOM 766 C CA . LYS A 1 97 ? -8.262 6.797 3.331 1.00 97.69 97 LYS A CA 1
ATOM 767 C C . LYS A 1 97 ? -8.099 6.141 4.694 1.00 97.69 97 LYS A C 1
ATOM 769 O O . LYS A 1 97 ? -8.996 5.429 5.142 1.00 97.69 97 LYS A O 1
ATOM 774 N N . ILE A 1 98 ? -6.928 6.339 5.287 1.00 97.19 98 ILE A N 1
ATOM 775 C CA . ILE A 1 98 ? -6.515 5.775 6.572 1.00 97.19 98 ILE A CA 1
ATOM 776 C C . ILE A 1 98 ? -5.712 6.862 7.281 1.00 97.19 98 ILE A C 1
ATOM 778 O O . ILE A 1 98 ? -4.784 7.426 6.689 1.00 97.19 98 ILE A O 1
ATOM 782 N N . ASP A 1 99 ? -6.064 7.158 8.525 1.00 95.25 99 ASP A N 1
ATOM 783 C CA . ASP A 1 99 ? -5.351 8.163 9.306 1.00 95.25 99 ASP A CA 1
ATOM 784 C C . ASP A 1 99 ? -3.927 7.689 9.614 1.00 95.25 99 ASP A C 1
ATOM 786 O O . ASP A 1 99 ? -3.693 6.528 9.945 1.00 95.25 99 ASP A O 1
ATOM 790 N N . ASN A 1 100 ? -2.956 8.599 9.483 1.00 93.50 100 ASN A N 1
ATOM 791 C CA . ASN A 1 100 ? -1.529 8.326 9.691 1.00 93.50 100 ASN A CA 1
ATOM 792 C C . ASN A 1 100 ? -0.957 7.185 8.826 1.00 93.50 100 ASN A C 1
ATOM 794 O O . ASN A 1 100 ? -0.006 6.517 9.226 1.00 93.50 100 ASN A O 1
ATOM 798 N N . LEU A 1 101 ? -1.506 6.975 7.626 1.00 96.25 101 LEU A N 1
ATOM 799 C CA . LEU A 1 101 ? -1.028 5.985 6.663 1.00 96.25 101 LEU A CA 1
ATOM 800 C C . LEU A 1 101 ? 0.478 6.117 6.361 1.00 96.25 101 LEU A C 1
ATOM 802 O O . LEU A 1 101 ? 0.964 7.167 5.938 1.00 96.25 101 LEU A O 1
ATOM 806 N N . GLN A 1 102 ? 1.192 5.000 6.464 1.00 96.31 102 GLN A N 1
ATOM 807 C CA . GLN A 1 102 ? 2.607 4.860 6.144 1.00 96.31 102 GLN A CA 1
ATOM 808 C C . GLN A 1 102 ? 2.811 3.802 5.053 1.00 96.31 102 GLN A C 1
ATOM 810 O O . GLN A 1 102 ? 2.293 2.689 5.121 1.00 96.31 102 GLN A O 1
ATOM 815 N N . TYR A 1 103 ? 3.591 4.146 4.031 1.00 96.44 103 TYR A N 1
ATOM 816 C CA . TYR A 1 103 ? 4.099 3.212 3.026 1.00 96.44 103 TYR A CA 1
ATOM 817 C C . TYR A 1 103 ? 5.278 3.847 2.286 1.00 96.44 103 TYR A C 1
ATOM 819 O O . TYR A 1 103 ? 5.421 5.072 2.228 1.00 96.44 103 TYR A O 1
ATOM 827 N N . ARG A 1 104 ? 6.138 3.011 1.702 1.00 92.56 104 ARG A N 1
ATOM 828 C CA . ARG A 1 104 ? 7.310 3.480 0.957 1.00 92.56 104 ARG A CA 1
ATOM 829 C C . ARG A 1 104 ? 6.888 4.035 -0.414 1.00 92.56 104 ARG A C 1
ATOM 831 O O . ARG A 1 104 ? 6.246 3.332 -1.195 1.00 92.56 104 ARG A O 1
ATOM 838 N N . ARG A 1 105 ? 7.263 5.282 -0.719 1.00 90.56 105 ARG A N 1
ATOM 839 C CA . ARG A 1 105 ? 6.885 5.995 -1.963 1.00 90.56 105 ARG A CA 1
ATOM 840 C C . ARG A 1 105 ? 8.038 6.136 -2.961 1.00 90.56 105 ARG A C 1
ATOM 842 O O . ARG A 1 105 ? 7.800 6.152 -4.164 1.00 90.56 105 ARG A O 1
ATOM 849 N N . ASP A 1 106 ? 9.262 6.131 -2.457 1.00 89.75 106 ASP A N 1
ATOM 850 C CA . ASP A 1 106 ? 10.539 6.350 -3.149 1.00 89.75 106 ASP A CA 1
ATOM 851 C C . ASP A 1 106 ? 11.074 5.120 -3.907 1.00 89.75 106 ASP A C 1
ATOM 853 O O . ASP A 1 106 ? 12.106 5.191 -4.566 1.00 89.75 106 ASP A O 1
ATOM 857 N N . VAL A 1 107 ? 10.382 3.972 -3.862 1.00 83.88 107 VAL A N 1
ATOM 858 C CA . VAL A 1 107 ? 10.851 2.721 -4.508 1.00 83.88 107 VAL A CA 1
ATOM 859 C C . VAL A 1 107 ? 11.043 2.877 -6.019 1.00 83.88 107 VAL A C 1
ATOM 861 O O . VAL A 1 107 ? 11.880 2.199 -6.609 1.00 83.88 107 VAL A O 1
ATOM 864 N N . ILE A 1 108 ? 10.248 3.739 -6.651 1.00 85.38 108 ILE A N 1
ATOM 865 C CA . ILE A 1 108 ? 10.286 3.958 -8.099 1.00 85.38 108 ILE A CA 1
ATOM 866 C C . ILE A 1 108 ? 11.524 4.752 -8.540 1.00 85.38 108 ILE A C 1
ATOM 868 O O . ILE A 1 108 ? 11.984 4.583 -9.671 1.00 85.38 108 ILE A O 1
ATOM 872 N N . ASP A 1 109 ? 12.072 5.587 -7.660 1.00 86.94 109 ASP A N 1
ATOM 873 C CA . ASP A 1 109 ? 13.115 6.543 -8.011 1.00 86.94 109 ASP A CA 1
ATOM 874 C C . ASP A 1 109 ? 14.459 5.825 -8.150 1.00 86.94 109 ASP A C 1
ATOM 876 O O . ASP A 1 109 ? 14.885 5.072 -7.274 1.00 86.94 109 ASP A O 1
ATOM 880 N N . GLY A 1 110 ? 15.121 5.980 -9.299 1.00 84.56 110 GLY A N 1
ATOM 881 C CA . GLY A 1 110 ? 16.388 5.303 -9.596 1.00 84.56 110 GLY A CA 1
ATOM 882 C C . GLY A 1 110 ? 16.306 3.769 -9.622 1.00 84.56 110 GLY A C 1
ATOM 883 O O . GLY A 1 110 ? 17.334 3.102 -9.505 1.00 84.56 110 GLY A O 1
ATOM 884 N N . PHE A 1 111 ? 15.107 3.174 -9.707 1.00 87.81 111 PHE A N 1
ATOM 885 C CA . PHE A 1 111 ? 14.964 1.719 -9.843 1.00 87.81 111 PHE A CA 1
ATOM 886 C C . PHE A 1 111 ? 15.589 1.220 -11.150 1.00 87.81 111 PHE A C 1
ATOM 888 O O . PHE A 1 111 ? 16.355 0.263 -11.129 1.00 87.81 111 PHE A O 1
ATOM 895 N N . GLU A 1 112 ? 15.287 1.884 -12.268 1.00 86.62 112 GLU A N 1
ATOM 896 C CA . GLU A 1 112 ? 15.757 1.497 -13.607 1.00 86.62 112 GLU A CA 1
ATOM 897 C C . GLU A 1 112 ? 17.293 1.524 -13.678 1.00 86.62 112 GLU A C 1
ATOM 899 O O . GLU A 1 112 ? 17.903 0.523 -14.042 1.00 86.62 112 GLU A O 1
ATOM 904 N N . ASP A 1 113 ? 17.926 2.594 -13.186 1.00 90.44 113 ASP A N 1
ATOM 905 C CA . ASP A 1 113 ? 19.391 2.705 -13.142 1.00 90.44 113 ASP A CA 1
ATOM 906 C C . ASP A 1 113 ? 20.043 1.609 -12.291 1.00 90.44 113 ASP A C 1
ATOM 908 O O . ASP A 1 113 ? 21.094 1.068 -12.640 1.00 90.44 113 ASP A O 1
ATOM 912 N N . ARG A 1 114 ? 19.434 1.281 -11.144 1.00 90.50 114 ARG A N 1
ATOM 913 C CA . ARG A 1 114 ? 19.915 0.207 -10.266 1.00 90.50 114 ARG A CA 1
ATOM 914 C C . ARG A 1 114 ? 19.751 -1.157 -10.927 1.00 90.50 114 ARG A C 1
ATOM 916 O O . ARG A 1 114 ? 20.669 -1.967 -10.850 1.00 90.50 114 ARG A O 1
ATOM 923 N N . TYR A 1 115 ? 18.626 -1.394 -11.596 1.00 88.62 115 TYR A N 1
ATOM 924 C CA . TYR A 1 115 ? 18.362 -2.640 -12.306 1.00 88.62 115 TYR A CA 1
ATOM 925 C C . TYR A 1 115 ? 19.374 -2.872 -13.438 1.00 88.62 115 TYR A C 1
ATOM 927 O O . TYR A 1 115 ? 19.992 -3.935 -13.497 1.00 88.62 115 TYR A O 1
ATOM 935 N N . GLU A 1 116 ? 19.642 -1.852 -14.258 1.00 90.75 116 GLU A N 1
ATOM 936 C CA . GLU A 1 116 ? 20.645 -1.938 -15.327 1.00 90.75 116 GLU A CA 1
ATOM 937 C C . GLU A 1 116 ? 22.068 -2.147 -14.784 1.00 90.75 116 GLU A C 1
ATOM 939 O O . GLU A 1 116 ? 22.837 -2.932 -15.342 1.00 90.75 116 GLU A O 1
ATOM 944 N N . LYS A 1 117 ? 22.426 -1.516 -13.654 1.00 94.31 117 LYS A N 1
ATOM 945 C CA . LYS A 1 117 ? 23.724 -1.751 -12.992 1.00 94.31 117 LYS A CA 1
ATOM 946 C C . LYS A 1 117 ? 23.885 -3.201 -12.538 1.00 94.31 117 LYS A C 1
ATOM 948 O O . LYS A 1 117 ? 24.921 -3.799 -12.814 1.00 94.31 117 LYS A O 1
ATOM 953 N N . ILE A 1 118 ? 22.872 -3.769 -11.881 1.00 93.38 118 ILE A N 1
ATOM 954 C CA . ILE A 1 118 ? 22.907 -5.157 -11.392 1.00 93.38 118 ILE A CA 1
ATOM 955 C C . ILE A 1 118 ? 23.036 -6.135 -12.569 1.00 93.38 118 ILE A C 1
ATOM 957 O O . ILE A 1 118 ? 23.845 -7.061 -12.508 1.00 93.38 118 ILE A O 1
ATOM 961 N N . LYS A 1 119 ? 22.310 -5.885 -13.666 1.00 91.12 119 LYS A N 1
ATOM 962 C CA . LYS A 1 119 ? 22.416 -6.671 -14.901 1.00 91.12 119 LYS A CA 1
ATOM 963 C C . LYS A 1 119 ? 23.811 -6.579 -15.522 1.00 91.12 119 LYS A C 1
ATOM 965 O O . LYS A 1 119 ? 24.402 -7.599 -15.857 1.00 91.12 119 LYS A O 1
ATOM 970 N N . LYS A 1 120 ? 24.383 -5.373 -15.617 1.00 94.19 120 LYS A N 1
ATOM 971 C CA . LYS A 1 120 ? 25.755 -5.1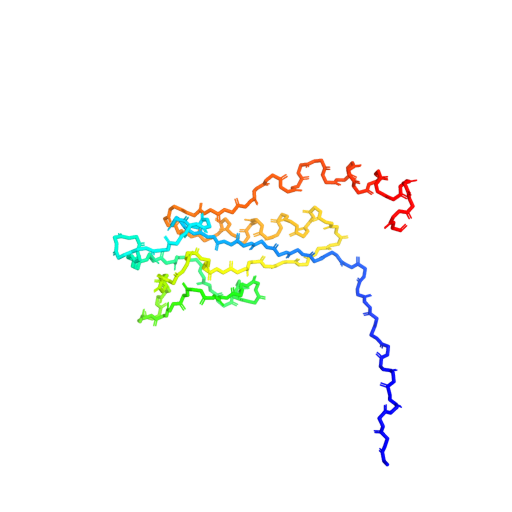65 -16.115 1.00 94.19 120 LYS A CA 1
ATOM 972 C C . LYS A 1 120 ? 26.803 -5.888 -15.263 1.00 94.19 120 LYS A C 1
ATOM 974 O O . LYS A 1 120 ? 27.818 -6.328 -15.791 1.00 94.19 120 LYS A O 1
ATOM 979 N N . TRP A 1 121 ? 26.573 -5.995 -13.958 1.00 95.69 121 TRP A N 1
ATOM 980 C CA . TRP A 1 121 ? 27.450 -6.714 -13.036 1.00 95.69 121 TRP A CA 1
ATOM 981 C C . TRP A 1 121 ? 27.284 -8.244 -13.078 1.00 95.69 121 TRP A C 1
ATOM 983 O O . TRP A 1 121 ? 28.051 -8.930 -12.411 1.00 95.69 121 TRP A O 1
ATOM 993 N N . GLY A 1 122 ? 26.321 -8.784 -13.836 1.00 93.81 122 GLY A N 1
ATOM 994 C CA . GLY A 1 122 ? 26.125 -10.231 -13.996 1.00 93.81 122 GLY A CA 1
ATOM 995 C C . GLY A 1 122 ? 25.408 -10.920 -12.831 1.00 93.81 122 GLY A C 1
ATOM 996 O O . GLY A 1 122 ? 25.542 -12.127 -12.663 1.00 93.81 122 GLY A O 1
ATOM 997 N N . TRP A 1 123 ? 24.661 -10.170 -12.015 1.00 87.56 123 TRP A N 1
ATOM 998 C CA . TRP A 1 123 ? 23.856 -10.725 -10.912 1.00 87.56 123 TRP A CA 1
ATOM 999 C C . TRP A 1 123 ? 22.408 -11.053 -11.322 1.00 87.56 123 TRP A C 1
ATOM 1001 O O . TRP A 1 123 ? 21.612 -11.457 -10.474 1.00 87.56 123 TRP A O 1
ATOM 1011 N N . PHE A 1 124 ? 22.069 -10.855 -12.600 1.00 68.81 124 PHE A N 1
ATOM 1012 C CA . PHE A 1 124 ? 20.810 -11.229 -13.249 1.00 68.81 124 PHE A CA 1
ATOM 1013 C C . PHE A 1 124 ? 21.088 -11.954 -14.561 1.00 68.81 124 PHE A C 1
ATOM 1015 O O . PHE A 1 124 ? 22.085 -11.583 -15.223 1.00 68.81 124 PHE A O 1
#

Nearest PDB structures (foldseek):
  2ys7-assembly1_A  TM=8.345E-01  e=3.408E-05  Geobacillus kaustophilus
  2yw2-assembly1_A  TM=8.216E-01  e=5.845E-05  Aquifex aeolicus
  2qk4-assembly1_A  TM=7.958E-01  e=4.079E-05  Homo sapiens
  5vev-assembly2_B  TM=8.342E-01  e=8.374E-05  Neisseria gonorrhoeae NCCP11945
  2qk4-assembly2_B  TM=8.230E-01  e=1.200E-04  Homo sapiens

Secondary structure (DSSP, 8-state):
------------SSEEEEEEEE-TTTTSPP-TTT-PPPEEB---HHHHTTEEE-SEEEETTEEEE--SSSEEEEEEEEESSHHHHHHHHHHHHHT-B-TT-B---GGGTTHHHHHHHHHHTT--